Protein AF-K5VNA1-F1 (afdb_monomer_lite)

Secondary structure (DSSP, 8-state):
-HHHHSHHHHHHHHHHTT-----TTTHHHHHHHHHHHTTS--TT-----PPPP-HHHHHHHHHHHS-TTTTT-HHHHHHHHHH-TT--GGGSPPHHHHHHHHHHHHHHTTTT--EEEEEEE-TT--EEEEEEE-

Organism: Phanerochaete carnosa (strain HHB-10118-sp) (NCBI:txid650164)

Foldseek 3Di:
DCLPPPVPVVLVVCVVVVHDDPPPVRVVVNVVVVVVVVPDDCPPPPPPCPDDDDLVVVQVVCLVPPDLVCLPDVVVLVVVCVVDVVDDPVSRDHSVRSVVVVVVVVVVCPPPKDWDWDWDADPVRRIDIDIDID

Structure (mmCIF, N/CA/C/O backbone):
data_AF-K5VNA1-F1
#
_entry.id   AF-K5VNA1-F1
#
loop_
_atom_site.group_PDB
_atom_site.id
_atom_site.type_symbol
_atom_site.label_atom_id
_atom_site.label_alt_id
_atom_site.label_comp_id
_atom_site.label_asym_id
_atom_site.label_entity_id
_atom_site.label_seq_id
_atom_site.pdbx_PDB_ins_code
_atom_site.Cartn_x
_atom_site.Cartn_y
_atom_site.Cartn_z
_atom_site.occupancy
_atom_site.B_iso_or_equiv
_atom_site.auth_seq_id
_atom_site.auth_comp_id
_atom_site.auth_asym_id
_atom_site.auth_atom_id
_atom_site.pdbx_PDB_model_num
ATOM 1 N N . HIS A 1 1 ? -12.746 -34.195 29.599 1.00 51.06 1 HIS A N 1
ATOM 2 C CA . HIS A 1 1 ? -13.120 -33.505 28.342 1.00 51.06 1 HIS A CA 1
ATOM 3 C C . HIS A 1 1 ? -13.343 -32.010 28.547 1.00 51.06 1 HIS A C 1
ATOM 5 O O . HIS A 1 1 ? -12.463 -31.259 28.163 1.00 51.06 1 HIS A O 1
ATOM 11 N N . PHE A 1 2 ? -14.420 -31.554 29.207 1.00 49.38 2 PHE A N 1
ATOM 12 C CA . PHE A 1 2 ? -14.615 -30.110 29.476 1.00 49.38 2 PHE A CA 1
ATOM 13 C C . PHE A 1 2 ? -13.486 -29.514 30.343 1.00 49.38 2 PHE A C 1
ATOM 15 O O . PHE A 1 2 ? -13.000 -28.423 30.089 1.00 49.38 2 PHE A O 1
ATOM 22 N N . ARG A 1 3 ? -13.003 -30.302 31.314 1.00 51.12 3 ARG A N 1
ATOM 23 C CA . ARG A 1 3 ? -11.908 -29.957 32.236 1.00 51.12 3 ARG A CA 1
ATOM 24 C C . ARG A 1 3 ? -10.524 -29.838 31.581 1.00 51.12 3 ARG A C 1
ATOM 26 O O . ARG A 1 3 ? -9.636 -29.237 32.171 1.00 51.12 3 ARG A O 1
ATOM 33 N N . ASP A 1 4 ? -10.338 -30.426 30.401 1.00 58.78 4 ASP A N 1
ATOM 34 C CA . ASP A 1 4 ? -9.010 -30.606 29.797 1.00 58.78 4 ASP A CA 1
ATOM 35 C C . ASP A 1 4 ? -8.841 -29.811 28.491 1.00 58.78 4 ASP A C 1
ATOM 37 O O . ASP A 1 4 ? -7.714 -29.512 28.118 1.00 58.78 4 ASP A O 1
ATOM 41 N N . ALA A 1 5 ? -9.944 -29.455 27.816 1.00 62.09 5 ALA A N 1
ATOM 42 C CA . ALA A 1 5 ? -9.925 -28.773 26.517 1.00 62.09 5 ALA A CA 1
ATOM 43 C C . ALA A 1 5 ? -10.436 -27.317 26.539 1.00 62.09 5 ALA A C 1
ATOM 45 O O . ALA A 1 5 ? -10.129 -26.588 25.608 1.00 62.09 5 ALA A O 1
ATOM 46 N N . HIS A 1 6 ? -11.186 -26.899 27.570 1.00 74.56 6 HIS A N 1
ATOM 47 C CA . HIS A 1 6 ? -11.831 -25.570 27.638 1.00 74.56 6 HIS A CA 1
ATOM 48 C C . HIS A 1 6 ? -11.732 -24.944 29.041 1.00 74.56 6 HIS A C 1
ATOM 50 O O . HIS A 1 6 ? -12.666 -24.309 29.535 1.00 74.56 6 HIS A O 1
ATOM 56 N N . LEU A 1 7 ? -10.635 -25.217 29.756 1.00 78.69 7 LEU A N 1
ATOM 57 C CA . LEU A 1 7 ? -10.443 -24.723 31.124 1.00 78.69 7 LEU A CA 1
ATOM 58 C C . LEU A 1 7 ? -10.336 -23.187 31.159 1.00 78.69 7 LEU A C 1
ATOM 60 O O . LEU A 1 7 ? -10.822 -22.564 32.094 1.00 78.69 7 LEU A O 1
ATOM 64 N N . ASP A 1 8 ? -9.717 -22.604 30.140 1.00 79.50 8 ASP A N 1
ATOM 65 C CA . ASP A 1 8 ? -9.566 -21.170 29.896 1.00 79.50 8 ASP A CA 1
ATOM 66 C C . ASP A 1 8 ? -10.913 -20.460 29.714 1.00 79.50 8 ASP A C 1
ATOM 68 O O . ASP A 1 8 ? -11.270 -19.620 30.541 1.00 79.50 8 ASP A O 1
ATOM 72 N N . GLU A 1 9 ? -11.706 -20.862 28.717 1.00 81.12 9 GLU A N 1
ATOM 73 C CA . GLU A 1 9 ? -13.020 -20.266 28.431 1.00 81.12 9 GLU A CA 1
ATOM 74 C C . GLU A 1 9 ? -13.966 -20.376 29.636 1.00 81.12 9 GLU A C 1
ATOM 76 O O . GLU A 1 9 ? -14.747 -19.470 29.935 1.00 81.12 9 GLU A O 1
ATOM 81 N N . TRP A 1 10 ? -13.880 -21.490 30.366 1.00 82.69 10 TRP A N 1
ATOM 82 C CA . TRP A 1 10 ? -14.696 -21.731 31.547 1.00 82.69 10 TRP A CA 1
ATOM 83 C C . TRP A 1 10 ? -14.304 -20.842 32.734 1.00 82.69 10 TRP A C 1
ATOM 85 O O . TRP A 1 10 ? -15.183 -20.258 33.372 1.00 82.69 10 TRP A O 1
ATOM 95 N N . VAL A 1 11 ? -13.006 -20.711 33.034 1.00 82.25 11 VAL A N 1
ATOM 96 C CA . VAL A 1 11 ? -12.536 -19.859 34.139 1.00 82.25 11 VAL A CA 1
ATOM 97 C C . VAL A 1 11 ? -12.815 -18.389 33.841 1.00 82.25 11 VAL A C 1
ATOM 99 O O . VAL A 1 11 ? -13.325 -17.691 34.717 1.00 82.25 11 VAL A O 1
ATOM 102 N N . GLU A 1 12 ? -12.579 -17.937 32.608 1.00 83.44 12 GLU A N 1
ATOM 103 C CA . GLU A 1 12 ? -12.871 -16.564 32.184 1.00 83.44 12 GLU A CA 1
ATOM 104 C C . GLU A 1 12 ? -14.366 -16.237 32.257 1.00 83.44 12 GLU A C 1
ATOM 106 O O . GLU A 1 12 ? -14.751 -15.184 32.776 1.00 83.44 12 GLU A O 1
ATOM 111 N N . ALA A 1 13 ? -15.235 -17.146 31.804 1.00 82.44 13 ALA A N 1
ATOM 112 C CA . ALA A 1 13 ? -16.680 -16.967 31.902 1.00 82.44 13 ALA A CA 1
ATOM 113 C C . ALA A 1 13 ? -17.158 -16.905 33.363 1.00 82.44 13 ALA A C 1
ATOM 115 O O . ALA A 1 13 ? -18.003 -16.071 33.699 1.00 82.44 13 ALA A O 1
ATOM 116 N N . CYS A 1 14 ? -16.610 -17.748 34.246 1.00 82.56 14 CYS A N 1
ATOM 117 C CA . CYS A 1 14 ? -16.929 -17.724 35.675 1.00 82.56 14 CYS A CA 1
ATOM 118 C C . CYS A 1 14 ? -16.435 -16.447 36.369 1.00 82.56 14 CYS A C 1
ATOM 120 O O . CYS A 1 14 ? -17.190 -15.861 37.147 1.00 82.56 14 CYS A O 1
ATOM 122 N N . ASP A 1 15 ? -15.218 -15.987 36.064 1.00 83.56 15 ASP A N 1
ATOM 123 C CA . ASP A 1 15 ? -14.655 -14.755 36.627 1.00 83.56 15 ASP A CA 1
ATOM 124 C C . ASP A 1 15 ? -15.447 -13.522 36.148 1.00 83.56 15 ASP A C 1
ATOM 126 O O . ASP A 1 15 ? -15.805 -12.663 36.958 1.00 83.56 15 ASP A O 1
ATOM 130 N N . LYS A 1 16 ? -15.847 -13.484 34.867 1.00 85.19 16 LYS A N 1
ATOM 131 C CA . LYS A 1 16 ? -16.727 -12.443 34.303 1.00 85.19 16 LYS A CA 1
ATOM 132 C C . LYS A 1 16 ? -18.125 -12.441 34.929 1.00 85.19 16 LYS A C 1
ATOM 134 O O . LYS A 1 16 ? -18.709 -11.378 35.122 1.00 85.19 16 LYS A O 1
ATOM 139 N N . ALA A 1 17 ? -18.656 -13.615 35.258 1.00 84.19 17 ALA A N 1
ATOM 140 C CA . ALA A 1 17 ? -19.946 -13.771 35.928 1.00 84.19 17 ALA A CA 1
ATOM 141 C C . ALA A 1 17 ? -19.871 -13.591 37.459 1.00 84.19 17 ALA A C 1
ATOM 143 O O . ALA A 1 17 ? -20.888 -13.736 38.134 1.00 84.19 17 ALA A O 1
ATOM 144 N N . GLN A 1 18 ? -18.684 -13.305 38.014 1.00 82.25 18 GLN A N 1
ATOM 145 C CA . GLN A 1 18 ? -18.413 -13.246 39.457 1.00 82.25 18 GLN A CA 1
ATOM 146 C C . GLN A 1 18 ? -18.831 -14.516 40.222 1.00 82.25 18 GLN A C 1
ATOM 148 O O . GLN A 1 18 ? -19.135 -14.483 41.417 1.00 82.25 18 GLN A O 1
ATOM 153 N N . VAL A 1 19 ? -18.824 -15.666 39.544 1.00 83.81 19 VAL A N 1
ATOM 154 C CA . VAL A 1 19 ? -19.171 -16.958 40.134 1.00 83.81 19 VAL A CA 1
ATOM 155 C C . VAL A 1 19 ? -17.909 -17.612 40.674 1.00 83.81 19 VAL A C 1
ATOM 157 O O . VAL A 1 19 ? -16.998 -17.985 39.934 1.00 83.81 19 VAL A O 1
ATOM 160 N N . LYS A 1 20 ? -17.864 -17.813 41.993 1.00 80.94 20 LYS A N 1
ATOM 161 C CA . LYS A 1 20 ? -16.749 -18.512 42.632 1.00 80.94 20 LYS A CA 1
ATOM 162 C C . LYS A 1 20 ? -16.797 -20.003 42.296 1.00 80.94 20 LYS A C 1
ATOM 164 O O . LYS A 1 20 ? -17.704 -20.716 42.723 1.00 80.94 20 LYS A O 1
ATOM 169 N N . ILE A 1 21 ? -15.772 -20.492 41.604 1.00 83.19 21 ILE A N 1
ATOM 170 C CA . ILE A 1 21 ? -15.587 -21.923 41.346 1.00 83.19 21 ILE A CA 1
ATOM 171 C C . ILE A 1 21 ? -15.218 -22.622 42.667 1.00 83.19 21 ILE A C 1
ATOM 173 O O . ILE A 1 21 ? -14.119 -22.448 43.190 1.00 83.19 21 ILE A O 1
ATOM 177 N N . THR A 1 22 ? -16.146 -23.404 43.227 1.00 82.06 22 THR A N 1
ATOM 178 C CA . THR A 1 22 ? -15.985 -24.127 44.510 1.00 82.06 22 THR A CA 1
ATOM 179 C C . THR A 1 22 ? -15.851 -25.644 44.348 1.00 82.06 22 THR A C 1
ATOM 181 O O . THR A 1 22 ? -15.698 -26.369 45.333 1.00 82.06 22 THR A O 1
ATOM 184 N N . ALA A 1 23 ? -15.891 -26.145 43.112 1.00 81.19 23 ALA A N 1
ATOM 185 C CA . ALA A 1 23 ? -15.787 -27.567 42.821 1.00 81.19 23 ALA A CA 1
ATOM 186 C C . ALA A 1 23 ? -14.403 -28.113 43.219 1.00 81.19 23 ALA A C 1
ATOM 188 O O . ALA A 1 23 ? -13.403 -27.821 42.565 1.00 81.19 23 ALA A O 1
ATOM 189 N N . LYS A 1 24 ? -14.356 -28.961 44.261 1.00 76.62 24 LYS A N 1
ATOM 190 C CA . LYS A 1 24 ? -13.115 -29.524 44.841 1.00 76.62 24 LYS A CA 1
ATOM 191 C C . LYS A 1 24 ? -12.189 -30.186 43.812 1.00 76.62 24 LYS A C 1
ATOM 193 O O . LYS A 1 24 ? -10.976 -30.167 43.972 1.00 76.62 24 LYS A O 1
ATOM 198 N N . CYS A 1 25 ? -12.758 -30.778 42.764 1.00 76.62 25 CYS A N 1
ATOM 199 C CA . CYS A 1 25 ? -12.021 -31.467 41.704 1.00 76.62 25 CYS A CA 1
ATOM 200 C C . CYS A 1 25 ? -11.426 -30.534 40.633 1.00 76.62 25 CYS A C 1
ATOM 202 O O . CYS A 1 25 ? -10.690 -31.019 39.773 1.00 76.62 25 CYS A O 1
ATOM 204 N N . ALA A 1 26 ? -11.748 -29.237 40.667 1.00 74.12 26 ALA A N 1
ATOM 205 C CA . ALA A 1 26 ? -11.307 -28.236 39.697 1.00 74.12 26 ALA A CA 1
ATOM 206 C C . ALA A 1 26 ? -10.436 -27.135 40.326 1.00 74.12 26 ALA A C 1
ATOM 208 O O . ALA A 1 26 ? -9.623 -26.540 39.625 1.00 74.12 26 ALA A O 1
ATOM 209 N N . THR A 1 27 ? -10.539 -26.894 41.639 1.00 78.75 27 THR A N 1
ATOM 210 C CA . THR A 1 27 ? -9.839 -25.796 42.333 1.00 78.75 27 THR A CA 1
ATOM 211 C C . THR A 1 27 ? -8.328 -25.795 42.089 1.00 78.75 27 THR A C 1
AT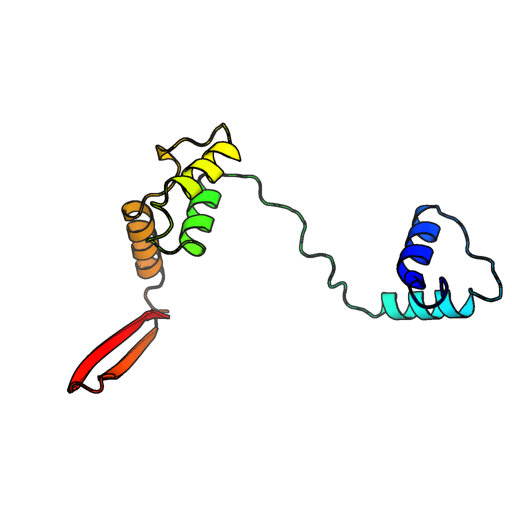OM 213 O O . THR A 1 27 ? -7.775 -24.774 41.691 1.00 78.75 27 THR A O 1
ATOM 216 N N . ALA A 1 28 ? -7.672 -26.952 42.229 1.00 79.62 28 ALA A N 1
ATOM 217 C CA . ALA A 1 28 ? -6.223 -27.068 42.044 1.00 79.62 28 ALA A CA 1
ATOM 218 C C . ALA A 1 28 ? -5.772 -26.754 40.604 1.00 79.62 28 ALA A C 1
ATOM 22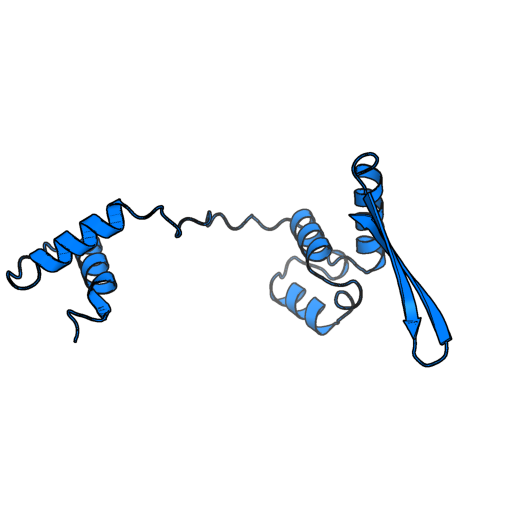0 O O . ALA A 1 28 ? -4.702 -26.188 40.391 1.00 79.62 28 ALA A O 1
ATOM 221 N N . GLN A 1 29 ? -6.589 -27.099 39.604 1.00 76.56 29 GLN A N 1
ATOM 222 C CA . GLN A 1 29 ? -6.271 -26.853 38.194 1.00 76.56 29 GLN A CA 1
ATOM 223 C C . GLN A 1 29 ? -6.518 -25.394 37.800 1.00 76.56 29 GLN A C 1
ATOM 225 O O . GLN A 1 29 ? -5.702 -24.810 37.092 1.00 76.56 29 GLN A O 1
ATOM 230 N N . VAL A 1 30 ? -7.598 -24.791 38.303 1.00 79.69 30 VAL A N 1
ATOM 231 C CA . VAL A 1 30 ? -7.908 -23.369 38.095 1.00 79.69 30 VAL A CA 1
ATOM 232 C C . VAL A 1 30 ? -6.844 -22.480 38.738 1.00 79.69 30 VAL A C 1
ATOM 234 O O . VAL A 1 30 ? -6.397 -21.513 38.128 1.00 79.69 30 VAL A O 1
ATOM 237 N N . GLU A 1 31 ? -6.386 -22.809 39.947 1.00 80.00 31 GLU A N 1
ATOM 238 C CA . GLU A 1 31 ? -5.304 -22.071 40.608 1.00 80.00 31 GLU A CA 1
ATOM 239 C C . GLU A 1 31 ? -3.981 -22.196 39.846 1.00 80.00 31 GLU A C 1
ATOM 241 O O . GLU A 1 31 ? -3.329 -21.182 39.598 1.00 80.00 31 GLU A O 1
ATOM 246 N N . ALA A 1 32 ? -3.616 -23.401 39.394 1.00 81.00 32 ALA A N 1
ATOM 247 C CA . ALA A 1 32 ? -2.429 -23.602 38.562 1.00 81.00 32 ALA A CA 1
ATOM 248 C C . ALA A 1 32 ? -2.501 -22.821 37.235 1.00 81.00 32 ALA A C 1
ATOM 250 O O . ALA A 1 32 ? -1.495 -22.262 36.796 1.00 81.00 32 ALA A O 1
ATOM 251 N N . TRP A 1 33 ? -3.682 -22.739 36.613 1.00 78.50 33 TRP A N 1
ATOM 252 C CA . TRP A 1 33 ? -3.914 -21.935 35.409 1.00 78.50 33 TRP A CA 1
ATOM 253 C C . TRP A 1 33 ? -3.796 -20.428 35.689 1.00 78.50 33 TRP A C 1
ATOM 255 O O . TRP A 1 33 ? -3.043 -19.741 35.000 1.00 78.50 33 TRP A O 1
ATOM 265 N N . ARG A 1 34 ? -4.430 -19.916 36.756 1.00 82.69 34 ARG A N 1
ATOM 266 C CA . ARG A 1 34 ? -4.349 -18.492 37.147 1.00 82.69 34 ARG A CA 1
ATOM 267 C C . ARG A 1 34 ? -2.917 -18.055 37.471 1.00 82.69 34 ARG A C 1
ATOM 269 O O . ARG A 1 34 ? -2.543 -16.920 37.188 1.00 82.69 34 ARG A O 1
ATOM 276 N N . GLN A 1 35 ? -2.109 -18.942 38.052 1.00 79.19 35 GLN A N 1
ATOM 277 C CA . GLN A 1 35 ? -0.693 -18.675 38.334 1.00 79.19 35 GLN A CA 1
ATOM 278 C C . GLN A 1 35 ? 0.157 -18.613 37.056 1.00 79.19 35 GLN A C 1
ATOM 280 O O . GLN A 1 35 ? 1.065 -17.792 36.976 1.00 79.19 35 GLN A O 1
ATOM 285 N N . ARG A 1 36 ? -0.155 -19.429 36.037 1.00 75.50 36 ARG A N 1
ATOM 286 C CA . ARG A 1 36 ? 0.510 -19.370 34.721 1.00 75.50 36 ARG A CA 1
ATOM 287 C C . ARG A 1 36 ? 0.169 -18.092 33.955 1.00 75.50 36 ARG A C 1
ATOM 289 O O . ARG A 1 36 ? 1.071 -17.470 33.409 1.00 75.50 36 ARG A O 1
ATOM 296 N N . GLN A 1 37 ? -1.096 -17.679 33.984 1.00 70.38 37 GLN A N 1
ATOM 297 C CA . GLN A 1 37 ? -1.577 -16.434 33.371 1.00 70.38 37 GLN A CA 1
ATOM 298 C C . GLN A 1 37 ? -0.895 -15.188 33.964 1.00 70.38 37 GLN A C 1
ATOM 300 O O . GLN A 1 37 ? -0.473 -14.306 33.229 1.00 70.38 37 GLN A O 1
ATOM 305 N N . ARG A 1 38 ? -0.680 -15.138 35.288 1.00 66.38 38 ARG A N 1
ATOM 306 C CA . ARG A 1 38 ? 0.019 -14.013 35.949 1.00 66.38 38 ARG A CA 1
ATOM 307 C C . ARG A 1 38 ? 1.492 -13.844 35.551 1.00 66.38 38 ARG A C 1
ATOM 309 O O . ARG A 1 38 ? 2.056 -12.789 35.818 1.00 66.38 38 ARG A O 1
ATOM 316 N N . GLY A 1 39 ? 2.119 -14.875 34.980 1.00 58.00 39 GLY A N 1
ATOM 317 C CA . GLY A 1 39 ? 3.520 -14.857 34.544 1.00 58.00 39 GLY A CA 1
ATOM 318 C C . GLY A 1 39 ? 3.708 -14.737 33.032 1.00 58.00 39 GLY A C 1
ATOM 319 O O . GLY A 1 39 ? 4.849 -14.709 32.571 1.00 58.00 39 GLY A O 1
ATOM 320 N N . GLN A 1 40 ? 2.624 -14.690 32.256 1.00 52.19 40 GLN A N 1
ATOM 321 C CA . GLN A 1 40 ? 2.691 -14.490 30.815 1.00 52.19 40 GLN A CA 1
ATOM 322 C C . GLN A 1 40 ? 2.700 -12.981 30.530 1.00 52.19 40 GLN A C 1
ATOM 324 O O . GLN A 1 40 ? 1.803 -12.282 31.001 1.00 52.19 40 GLN A O 1
ATOM 329 N N . PRO A 1 41 ? 3.693 -12.445 29.792 1.00 46.62 41 PRO A N 1
ATOM 330 C CA . PRO A 1 41 ? 3.558 -11.108 29.242 1.00 46.62 41 PRO A CA 1
ATOM 331 C C . PRO A 1 41 ? 2.321 -11.117 28.348 1.00 46.62 41 PRO A C 1
ATOM 333 O O . PRO A 1 41 ? 2.148 -12.012 27.523 1.00 46.62 41 PRO A O 1
ATOM 336 N N . ASP A 1 42 ? 1.449 -10.153 28.585 1.00 45.03 42 ASP A N 1
ATOM 337 C CA . ASP A 1 42 ? 0.185 -9.962 27.896 1.00 45.03 42 ASP A CA 1
ATOM 338 C C . ASP A 1 42 ? 0.440 -9.782 26.387 1.00 45.03 42 ASP A C 1
ATOM 340 O O . ASP A 1 42 ? 0.764 -8.694 25.916 1.00 45.03 42 ASP A O 1
ATOM 344 N N . VAL A 1 43 ? 0.365 -10.867 25.606 1.00 49.34 43 VAL A N 1
ATOM 345 C CA . VAL A 1 43 ? 0.458 -10.811 24.131 1.00 49.34 43 VAL A CA 1
ATOM 346 C C . VAL A 1 43 ? -0.893 -10.383 23.525 1.00 49.34 43 VAL A C 1
ATOM 348 O O . VAL A 1 43 ? -1.076 -10.428 22.313 1.00 49.34 43 VAL A O 1
ATOM 351 N N . ALA A 1 44 ? -1.859 -9.945 24.340 1.00 48.84 44 ALA A N 1
ATOM 352 C CA . ALA A 1 44 ? -3.221 -9.649 23.902 1.00 48.84 44 ALA A CA 1
ATOM 353 C C . ALA A 1 44 ? -3.681 -8.210 24.186 1.00 48.84 44 ALA A C 1
ATOM 355 O O . ALA A 1 44 ? -4.880 -7.941 24.235 1.00 48.84 44 ALA A O 1
ATOM 356 N N . GLN A 1 45 ? -2.752 -7.256 24.254 1.00 49.75 45 GLN A N 1
ATOM 357 C CA . GLN A 1 45 ? -3.068 -5.847 24.011 1.00 49.75 45 GLN A CA 1
ATOM 358 C C . GLN A 1 45 ? -2.171 -5.282 22.912 1.00 49.75 45 GLN A C 1
ATOM 360 O O . GLN A 1 45 ? -1.388 -4.359 23.115 1.00 49.75 45 GLN A O 1
ATOM 365 N N . ALA A 1 46 ? -2.327 -5.817 21.698 1.00 43.56 46 ALA A N 1
ATOM 366 C CA . ALA A 1 46 ? -2.198 -4.945 20.541 1.00 43.56 46 ALA A CA 1
ATOM 367 C C . ALA A 1 46 ? -3.265 -3.857 20.718 1.00 43.56 46 ALA A C 1
ATOM 369 O O . ALA A 1 46 ? -4.459 -4.152 20.749 1.00 43.56 46 ALA A O 1
ATOM 370 N N . ASP A 1 47 ? -2.803 -2.638 20.965 1.00 49.03 47 ASP A N 1
ATOM 371 C CA . ASP A 1 47 ? -3.589 -1.424 21.123 1.00 49.03 47 ASP A CA 1
ATOM 372 C C . ASP A 1 47 ? -4.755 -1.393 20.113 1.00 49.03 47 ASP A C 1
ATOM 374 O O . ASP A 1 47 ? -4.577 -1.187 18.915 1.00 49.03 47 ASP A O 1
ATOM 378 N N . ASN A 1 48 ? -5.968 -1.678 20.598 1.00 54.97 48 ASN A N 1
ATOM 379 C CA . ASN A 1 48 ? -7.195 -1.761 19.798 1.00 54.97 48 ASN A CA 1
ATOM 380 C C . ASN A 1 48 ? -7.767 -0.372 19.461 1.00 54.97 48 ASN A C 1
ATOM 382 O O . ASN A 1 48 ? -8.939 -0.246 19.091 1.00 54.97 48 ASN A O 1
ATOM 386 N N . SER A 1 49 ? -6.973 0.691 19.574 1.00 66.50 49 SER A N 1
ATOM 387 C CA . SER A 1 49 ? -7.352 2.005 19.072 1.00 66.50 49 SER A CA 1
ATOM 388 C C . SER A 1 49 ? -7.200 2.032 17.549 1.00 66.50 49 SER A C 1
ATOM 390 O O . SER A 1 49 ? -6.263 2.590 16.984 1.00 66.50 49 SER A O 1
ATOM 392 N N . ARG A 1 50 ? -8.153 1.405 16.842 1.00 71.94 50 ARG A N 1
ATOM 393 C CA . ARG A 1 50 ? -8.249 1.541 15.383 1.00 71.94 50 ARG A CA 1
ATOM 394 C C . ARG A 1 50 ? -8.212 3.040 15.051 1.00 71.94 50 ARG A C 1
ATOM 396 O O . ARG A 1 50 ? -9.089 3.764 15.532 1.00 71.94 50 ARG A O 1
ATOM 403 N N . PRO A 1 51 ? -7.242 3.511 14.247 1.00 79.88 51 PRO A N 1
ATOM 404 C CA . PRO A 1 51 ? -7.104 4.932 13.986 1.00 79.88 51 PRO A CA 1
ATOM 405 C C . PRO A 1 51 ? -8.376 5.457 13.326 1.00 79.88 51 PRO A C 1
ATOM 407 O O . PRO A 1 51 ? -9.002 4.779 12.498 1.00 79.88 51 PRO A O 1
ATOM 410 N N . GLN A 1 52 ? -8.779 6.669 13.711 1.00 86.25 52 GLN A N 1
ATOM 411 C CA . GLN A 1 52 ? -9.879 7.344 13.041 1.00 86.25 52 GLN A CA 1
ATOM 412 C C . GLN A 1 52 ? -9.507 7.527 11.569 1.00 86.25 52 GLN A C 1
ATOM 414 O O . GLN A 1 52 ? -8.387 7.908 11.238 1.00 86.25 52 GLN A O 1
ATOM 419 N N . PHE A 1 53 ? -10.451 7.230 10.681 1.00 87.19 53 PHE A N 1
ATOM 420 C CA . PHE A 1 53 ? -10.227 7.397 9.254 1.00 87.19 53 PHE A CA 1
ATOM 421 C C . PHE A 1 53 ? -9.950 8.871 8.938 1.00 87.19 53 PHE A C 1
ATOM 423 O O . PHE A 1 53 ? -10.785 9.732 9.215 1.00 87.19 53 PHE A O 1
ATOM 430 N N . THR A 1 54 ? -8.812 9.130 8.304 1.00 90.00 54 THR A N 1
ATOM 431 C CA . THR A 1 54 ? -8.518 10.382 7.609 1.00 90.00 54 THR A CA 1
ATOM 432 C C . THR A 1 54 ? -8.119 10.052 6.175 1.00 90.00 54 THR A C 1
ATOM 434 O O . THR A 1 54 ? -7.662 8.940 5.887 1.00 90.00 54 THR A O 1
ATOM 437 N N . LYS A 1 55 ? -8.315 10.999 5.252 1.00 88.62 55 LYS A N 1
ATOM 438 C CA . LYS A 1 55 ? -7.943 10.794 3.844 1.00 88.62 55 LYS A CA 1
ATOM 439 C C . LYS A 1 55 ? -6.433 10.632 3.704 1.00 88.62 55 LYS A C 1
ATOM 441 O O . LYS A 1 55 ? -5.968 9.830 2.905 1.00 88.62 55 LYS A O 1
ATOM 446 N N . GLU A 1 56 ? -5.690 11.351 4.530 1.00 89.25 56 GLU A N 1
ATOM 447 C CA . GLU A 1 56 ? -4.238 11.322 4.599 1.00 89.25 56 GLU A CA 1
ATOM 448 C C . GLU A 1 56 ? -3.748 9.938 5.041 1.00 89.25 56 GLU A C 1
ATOM 450 O O . GLU A 1 56 ? -2.977 9.319 4.314 1.00 89.25 56 GLU A O 1
ATOM 455 N N . LEU A 1 57 ? -4.290 9.389 6.140 1.00 90.06 57 LEU A N 1
ATOM 456 C CA . LEU A 1 57 ? -3.945 8.037 6.601 1.00 90.06 57 LEU A CA 1
ATOM 457 C C . LEU A 1 57 ? -4.327 6.970 5.576 1.00 90.06 57 LEU A C 1
ATOM 459 O O . LEU A 1 57 ? -3.598 6.005 5.382 1.00 90.06 57 LEU A O 1
ATOM 463 N N . PHE A 1 58 ? -5.464 7.133 4.899 1.00 90.06 58 PHE A N 1
ATOM 464 C CA . PHE A 1 58 ? -5.869 6.223 3.833 1.00 90.06 58 PHE A CA 1
ATOM 465 C C . PHE A 1 58 ? -4.868 6.210 2.670 1.00 90.06 58 PHE A C 1
ATOM 467 O O . PHE A 1 58 ? -4.500 5.137 2.192 1.00 90.06 58 PHE A O 1
ATOM 474 N N . VAL A 1 59 ? -4.401 7.384 2.235 1.00 88.75 59 VAL A N 1
ATOM 475 C CA . VAL A 1 59 ? -3.384 7.507 1.181 1.00 88.75 59 VAL A CA 1
ATOM 476 C C . VAL A 1 59 ? -2.045 6.928 1.633 1.00 88.75 59 VAL A C 1
ATOM 478 O O . VAL A 1 59 ? -1.412 6.218 0.849 1.00 88.75 59 VAL A O 1
ATOM 481 N N . ASP A 1 60 ? -1.629 7.192 2.873 1.00 88.06 60 ASP A N 1
ATOM 482 C CA . ASP A 1 60 ? -0.380 6.669 3.430 1.00 88.06 60 ASP A CA 1
ATOM 483 C C . ASP A 1 60 ? -0.420 5.131 3.504 1.00 88.06 60 ASP A C 1
ATOM 485 O O . ASP A 1 60 ? 0.450 4.472 2.934 1.00 88.06 60 ASP A O 1
ATOM 489 N N . TYR A 1 61 ? -1.490 4.542 4.054 1.00 89.38 61 TYR A N 1
ATOM 490 C CA . TYR A 1 61 ? -1.649 3.083 4.107 1.00 89.38 61 TYR A CA 1
ATOM 491 C C . TYR A 1 61 ? -1.720 2.433 2.723 1.00 89.38 61 TYR A C 1
ATOM 493 O O . TYR A 1 61 ? -1.169 1.353 2.522 1.00 89.38 61 TYR A O 1
ATOM 501 N N . ILE A 1 62 ? -2.376 3.061 1.742 1.00 88.81 62 ILE A N 1
ATOM 502 C CA . ILE A 1 62 ? -2.382 2.539 0.367 1.00 88.81 62 ILE A CA 1
ATOM 503 C C . ILE A 1 62 ? -0.985 2.586 -0.250 1.00 88.81 62 ILE A C 1
ATOM 505 O O . ILE A 1 62 ? -0.598 1.649 -0.949 1.00 88.81 62 ILE A O 1
ATOM 509 N N . THR A 1 63 ? -0.255 3.676 -0.018 1.00 85.81 63 THR A N 1
ATOM 510 C CA . THR A 1 63 ? 1.092 3.880 -0.561 1.00 85.81 63 THR A CA 1
ATOM 511 C C . THR A 1 63 ? 2.073 2.853 -0.002 1.00 85.81 63 THR A C 1
ATOM 513 O O . THR A 1 63 ? 2.907 2.351 -0.752 1.00 85.81 63 THR A O 1
ATOM 516 N N . GLU A 1 64 ? 1.937 2.499 1.276 1.00 85.56 64 GLU A N 1
ATOM 517 C CA . GLU A 1 64 ? 2.734 1.458 1.928 1.00 85.56 64 GLU A CA 1
ATOM 518 C C . GLU A 1 64 ? 2.342 0.045 1.466 1.00 85.56 64 GLU A C 1
ATOM 520 O O . GLU A 1 64 ? 3.201 -0.798 1.210 1.00 85.56 64 GLU A O 1
ATOM 525 N N . TRP A 1 65 ? 1.041 -0.228 1.340 1.00 81.81 65 TRP A N 1
ATOM 526 C CA . TRP A 1 65 ? 0.546 -1.592 1.158 1.00 81.81 65 TRP A CA 1
ATOM 527 C C . TRP A 1 65 ? 0.497 -2.058 -0.302 1.00 81.81 65 TRP A C 1
ATOM 529 O O . TRP A 1 65 ? 0.771 -3.225 -0.596 1.00 81.81 65 TRP A O 1
ATOM 539 N N . ILE A 1 66 ? 0.089 -1.192 -1.234 1.00 78.69 66 ILE A N 1
ATOM 540 C CA . ILE A 1 66 ? -0.391 -1.640 -2.547 1.00 78.69 66 ILE A CA 1
ATOM 541 C C . ILE A 1 66 ? 0.680 -1.468 -3.625 1.00 78.69 66 ILE A C 1
ATOM 543 O O . ILE A 1 66 ? 1.105 -0.347 -3.912 1.00 78.69 66 ILE A O 1
ATOM 547 N N . PRO A 1 67 ? 1.042 -2.542 -4.356 1.00 78.12 67 PRO A N 1
ATOM 548 C CA . PRO A 1 67 ? 1.866 -2.409 -5.546 1.00 78.12 67 PRO A CA 1
ATOM 549 C C . PRO A 1 67 ? 1.215 -1.466 -6.564 1.00 78.12 67 PRO A C 1
ATOM 551 O O . PRO A 1 67 ? 0.028 -1.584 -6.862 1.00 78.12 67 PRO A O 1
ATOM 554 N N . LEU A 1 68 ? 2.008 -0.609 -7.215 1.00 78.12 68 LEU A N 1
ATOM 555 C CA . LEU A 1 68 ? 1.534 0.380 -8.203 1.00 78.12 68 LEU A CA 1
ATOM 556 C C . LEU A 1 68 ? 0.621 -0.178 -9.311 1.00 78.12 68 LEU A C 1
ATOM 558 O O . LEU A 1 68 ? -0.096 0.577 -9.958 1.00 78.12 68 LEU A O 1
ATOM 562 N N . ARG A 1 69 ? 0.674 -1.481 -9.601 1.00 78.12 69 ARG A N 1
ATOM 563 C CA . ARG A 1 69 ? -0.190 -2.116 -10.610 1.00 78.12 69 ARG A CA 1
ATOM 564 C C . ARG A 1 69 ? -1.599 -2.402 -10.094 1.00 78.12 69 ARG A C 1
ATOM 566 O O . ARG A 1 69 ? -2.530 -2.441 -10.887 1.00 78.12 69 ARG A O 1
ATOM 573 N N . VAL A 1 70 ? -1.742 -2.613 -8.791 1.00 84.88 70 VAL A N 1
ATOM 574 C CA . VAL A 1 70 ? -2.982 -3.060 -8.154 1.00 84.88 70 VAL A CA 1
ATOM 575 C C . VAL A 1 70 ? -3.917 -1.881 -7.877 1.00 84.88 70 VAL A C 1
ATOM 577 O O . VAL A 1 70 ? -5.128 -2.048 -7.956 1.00 84.88 70 VAL A O 1
ATOM 580 N N . ILE A 1 71 ? -3.383 -0.675 -7.656 1.00 86.19 71 ILE A N 1
ATOM 581 C CA . ILE A 1 71 ? -4.197 0.511 -7.347 1.00 86.19 71 ILE A CA 1
ATOM 582 C C . ILE A 1 71 ? -5.148 0.933 -8.479 1.00 86.19 71 ILE A C 1
ATOM 584 O O . ILE A 1 71 ? -6.200 1.505 -8.227 1.00 86.19 71 ILE A O 1
ATOM 588 N N . GLU A 1 72 ? -4.822 0.616 -9.733 1.00 85.62 72 GLU A N 1
ATOM 589 C CA . GLU A 1 72 ? -5.687 0.916 -10.885 1.00 85.62 72 GLU A CA 1
ATOM 590 C C . GLU A 1 72 ? -6.739 -0.178 -11.141 1.00 85.62 72 GLU A C 1
ATOM 592 O O . GLU A 1 72 ? -7.478 -0.111 -12.121 1.00 85.62 72 GLU A O 1
ATOM 597 N N . ASN A 1 73 ? -6.825 -1.202 -10.284 1.00 91.06 73 ASN A N 1
ATOM 598 C CA . ASN A 1 73 ? -7.845 -2.234 -10.410 1.00 91.06 73 ASN A CA 1
ATOM 599 C C . ASN A 1 73 ? -9.237 -1.661 -10.047 1.00 91.06 73 ASN A C 1
ATOM 601 O O . ASN A 1 73 ? -9.443 -1.228 -8.909 1.00 91.06 73 ASN A O 1
ATOM 605 N N . PRO A 1 74 ? -10.224 -1.707 -10.964 1.00 91.62 74 PRO A N 1
ATOM 606 C CA . PRO A 1 74 ? -11.546 -1.130 -10.724 1.00 91.62 74 PRO A CA 1
ATOM 607 C C . PRO A 1 74 ? -12.334 -1.864 -9.630 1.00 91.62 74 PRO A C 1
ATOM 609 O O . PRO A 1 74 ? -13.104 -1.239 -8.910 1.00 91.62 74 PRO A O 1
ATOM 612 N N . GLN A 1 75 ? -12.138 -3.175 -9.453 1.00 93.56 75 GLN A N 1
ATOM 613 C CA . GLN A 1 75 ? -12.813 -3.938 -8.397 1.00 93.56 75 GLN A CA 1
ATOM 614 C C . GLN A 1 75 ? -12.321 -3.511 -7.014 1.00 93.56 75 GLN A C 1
ATOM 616 O O . GLN A 1 75 ? -13.127 -3.328 -6.107 1.00 93.56 75 GLN A O 1
ATOM 621 N N . LEU A 1 76 ? -11.013 -3.296 -6.867 1.00 90.94 76 LEU A N 1
ATOM 622 C CA . LEU A 1 76 ? -10.433 -2.799 -5.624 1.00 90.94 76 LEU A CA 1
ATOM 623 C C . LEU A 1 76 ? -10.931 -1.386 -5.292 1.00 90.94 76 LEU A C 1
ATOM 625 O O . LEU A 1 76 ? -11.339 -1.126 -4.162 1.00 90.94 76 LEU A O 1
ATOM 629 N N . ARG A 1 77 ? -10.953 -0.490 -6.283 1.00 91.50 77 ARG A N 1
ATOM 630 C CA . ARG A 1 77 ? -11.495 0.868 -6.124 1.00 91.50 77 ARG A CA 1
ATOM 631 C C . ARG A 1 77 ? -12.961 0.833 -5.691 1.00 91.50 77 ARG A C 1
ATOM 633 O O . ARG A 1 77 ? -13.325 1.479 -4.713 1.00 91.50 77 ARG A O 1
ATOM 640 N N . ASN A 1 78 ? -13.770 -0.020 -6.320 1.00 93.44 78 ASN A N 1
ATOM 641 C CA . ASN A 1 78 ? -15.168 -0.223 -5.939 1.00 93.44 78 ASN A CA 1
ATOM 642 C C . ASN A 1 78 ? -15.325 -0.753 -4.507 1.00 93.44 78 ASN A C 1
ATOM 644 O O . ASN A 1 78 ? -16.256 -0.345 -3.820 1.00 93.44 78 ASN A O 1
ATOM 648 N N . ILE A 1 79 ? -14.424 -1.620 -4.031 1.00 93.19 79 ILE A N 1
ATOM 649 C CA . ILE A 1 79 ? -14.421 -2.068 -2.629 1.00 93.19 79 ILE A CA 1
ATOM 650 C C . ILE A 1 79 ? -14.186 -0.879 -1.691 1.00 93.19 79 ILE A C 1
ATOM 652 O O . ILE A 1 79 ? -14.911 -0.734 -0.710 1.00 93.19 79 ILE A O 1
ATOM 656 N N . PHE A 1 80 ? -13.231 0.006 -1.988 1.00 91.88 80 PHE A N 1
ATOM 657 C CA . PHE A 1 80 ? -12.997 1.192 -1.157 1.00 91.88 80 PHE A CA 1
ATOM 658 C C . PHE A 1 80 ? -14.207 2.132 -1.120 1.00 91.88 80 PHE A C 1
ATOM 660 O O . PHE A 1 80 ? -14.598 2.571 -0.038 1.00 91.88 80 PHE A O 1
ATOM 667 N N . LEU A 1 81 ? -14.836 2.376 -2.273 1.00 92.62 81 LEU A N 1
ATOM 668 C CA . LEU A 1 81 ? -16.053 3.189 -2.372 1.00 92.62 81 LEU A CA 1
ATOM 669 C C . LEU A 1 81 ? -17.251 2.540 -1.657 1.00 92.62 81 LEU A C 1
ATOM 671 O O . LEU A 1 81 ? -18.058 3.236 -1.045 1.00 92.62 81 LEU A O 1
ATOM 675 N N . LEU A 1 82 ? -17.353 1.207 -1.679 1.00 93.12 82 LEU A N 1
ATOM 676 C CA . LEU A 1 82 ? -18.395 0.465 -0.964 1.00 93.12 82 LEU A CA 1
ATOM 677 C C . LEU A 1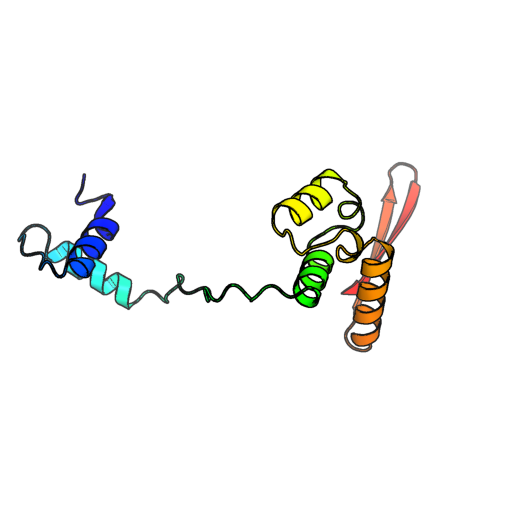 82 ? -18.223 0.559 0.558 1.00 93.12 82 LEU A C 1
ATOM 679 O O . LEU A 1 82 ? -19.203 0.687 1.287 1.00 93.12 82 LEU A O 1
ATOM 683 N N . LEU A 1 83 ? -16.982 0.487 1.045 1.00 91.81 83 LEU A N 1
ATOM 684 C CA . LEU A 1 83 ? -16.677 0.521 2.477 1.00 91.81 83 LEU A CA 1
ATOM 685 C C . LEU A 1 83 ? -16.815 1.926 3.085 1.00 91.81 83 LEU A C 1
ATOM 687 O O . LEU A 1 83 ? -16.989 2.047 4.300 1.00 91.81 83 LEU A O 1
ATOM 691 N N . ARG A 1 84 ? -16.719 2.988 2.273 1.00 90.19 84 ARG A N 1
ATOM 692 C CA . ARG A 1 84 ? -16.814 4.385 2.719 1.00 90.19 84 ARG A CA 1
ATOM 693 C C . ARG A 1 84 ? -17.567 5.247 1.707 1.00 90.19 84 ARG A C 1
ATOM 695 O O . ARG A 1 84 ? -17.000 5.692 0.721 1.00 90.19 84 ARG A O 1
ATOM 702 N N . SER A 1 85 ? -18.810 5.592 2.038 1.00 86.75 85 SER A N 1
ATOM 703 C CA . SER A 1 85 ? -19.688 6.429 1.206 1.00 86.75 85 SER A CA 1
ATOM 704 C C . SER A 1 85 ? -19.206 7.870 1.002 1.00 86.75 85 SER A C 1
ATOM 706 O O . SER A 1 85 ? -19.606 8.520 0.045 1.00 86.75 85 SER A O 1
ATOM 708 N N . GLU A 1 86 ? -18.378 8.394 1.908 1.00 88.69 86 GLU A N 1
ATOM 709 C CA . GLU A 1 86 ? -17.795 9.741 1.800 1.00 88.69 86 GLU A CA 1
ATOM 710 C C . GLU A 1 86 ? -16.559 9.782 0.886 1.00 88.69 86 GLU A C 1
ATOM 712 O O . GLU A 1 86 ? -16.103 10.861 0.491 1.00 88.69 86 GLU A O 1
ATOM 717 N N . LEU A 1 87 ? -16.000 8.612 0.562 1.00 90.69 87 LEU A N 1
ATOM 718 C CA . LEU A 1 87 ? -14.844 8.489 -0.307 1.00 90.69 87 LEU A CA 1
ATOM 719 C C . LEU A 1 87 ? -15.291 8.632 -1.760 1.00 90.69 87 LEU A C 1
ATOM 721 O O . LEU A 1 87 ? -16.227 7.974 -2.205 1.00 90.69 87 LEU A O 1
ATOM 725 N N . HIS A 1 88 ? -14.602 9.488 -2.505 1.00 90.12 88 HIS A N 1
ATOM 726 C CA . HIS A 1 88 ? -14.829 9.654 -3.933 1.00 90.12 88 HIS A CA 1
ATOM 727 C C . HIS A 1 88 ? -13.642 9.100 -4.716 1.00 90.12 88 HIS A C 1
ATOM 729 O O . HIS A 1 88 ? -12.529 9.017 -4.205 1.00 90.12 88 HIS A O 1
ATOM 735 N N . GLU A 1 89 ? -13.845 8.813 -6.000 1.00 88.50 89 GLU A N 1
ATOM 736 C CA . GLU A 1 89 ? -12.790 8.294 -6.882 1.00 88.50 89 GLU A CA 1
ATOM 737 C C . GLU A 1 89 ? -11.525 9.175 -6.889 1.00 88.50 89 GLU A C 1
ATOM 739 O O . GLU A 1 89 ? -10.404 8.676 -6.910 1.00 88.50 89 GLU A O 1
ATOM 744 N N . LYS A 1 90 ? -11.706 10.499 -6.790 1.00 88.56 90 LYS A N 1
ATOM 745 C CA . LYS A 1 90 ? -10.621 11.491 -6.698 1.00 88.56 90 LYS A CA 1
ATOM 746 C C . LYS A 1 90 ? -9.782 11.396 -5.418 1.00 88.56 90 LYS A C 1
ATOM 748 O O . LYS A 1 90 ? -8.668 11.906 -5.396 1.00 88.56 90 LYS A O 1
ATOM 753 N N . ASP A 1 91 ? -10.340 10.814 -4.358 1.00 87.94 91 ASP A N 1
ATOM 754 C CA . ASP A 1 91 ? -9.677 10.654 -3.064 1.00 87.94 91 ASP A CA 1
ATOM 755 C C . ASP A 1 91 ? -8.823 9.371 -3.026 1.00 87.94 91 ASP A C 1
ATOM 757 O O . ASP A 1 91 ? -7.984 9.217 -2.141 1.00 87.94 91 ASP A O 1
ATOM 761 N N . ILE A 1 92 ? -9.010 8.453 -3.984 1.00 89.88 92 ILE A N 1
ATOM 762 C CA . ILE A 1 92 ? -8.187 7.250 -4.125 1.00 89.88 92 ILE A CA 1
ATOM 763 C C . ILE A 1 92 ? -6.921 7.625 -4.907 1.00 89.88 92 ILE A C 1
ATOM 765 O O . ILE A 1 92 ? -7.020 8.069 -6.057 1.00 89.88 92 ILE A O 1
ATOM 769 N N . PRO A 1 93 ? -5.717 7.451 -4.332 1.00 90.25 93 PRO A N 1
ATOM 770 C CA . PRO A 1 93 ? -4.491 7.868 -4.993 1.00 90.25 93 PRO A CA 1
ATOM 771 C C . PRO A 1 93 ? -4.282 7.049 -6.270 1.00 90.25 93 PRO A C 1
ATOM 773 O O . PRO A 1 93 ? -4.358 5.826 -6.265 1.00 90.25 93 PRO A O 1
ATOM 776 N N . GLY A 1 94 ? -4.012 7.723 -7.386 1.00 89.06 94 GLY A N 1
ATOM 777 C CA . GLY A 1 94 ? -3.596 7.056 -8.618 1.00 89.06 94 GLY A CA 1
ATOM 778 C C . GLY A 1 94 ? -2.110 6.708 -8.601 1.00 89.06 94 GLY A C 1
ATOM 779 O O . GLY A 1 94 ? -1.344 7.164 -7.746 1.00 89.06 94 GLY A O 1
ATOM 780 N N . ARG A 1 95 ? -1.655 5.970 -9.618 1.00 88.50 95 ARG A N 1
ATOM 781 C CA . ARG A 1 95 ? -0.232 5.627 -9.794 1.00 88.50 95 ARG A CA 1
ATOM 782 C C . ARG A 1 95 ? 0.710 6.823 -9.724 1.00 88.50 95 ARG A C 1
ATOM 784 O O . ARG A 1 95 ? 1.806 6.706 -9.180 1.00 88.50 95 ARG A O 1
ATOM 791 N N . THR A 1 96 ? 0.323 7.944 -10.324 1.00 87.94 96 THR A N 1
ATOM 792 C CA . THR A 1 96 ? 1.149 9.156 -10.338 1.00 87.94 96 THR A CA 1
ATOM 793 C C . THR A 1 96 ? 1.304 9.715 -8.929 1.00 87.94 96 THR A C 1
ATOM 795 O O . THR A 1 96 ? 2.423 9.995 -8.518 1.00 87.94 96 THR A O 1
ATOM 798 N N . THR A 1 97 ? 0.214 9.779 -8.161 1.00 86.75 97 THR A N 1
ATOM 799 C CA . THR A 1 97 ? 0.214 10.250 -6.771 1.00 86.75 97 THR A CA 1
ATOM 800 C C . THR A 1 97 ? 1.131 9.404 -5.893 1.00 86.75 97 THR A C 1
ATOM 802 O O . THR A 1 97 ? 1.989 9.953 -5.205 1.00 86.75 97 THR A O 1
ATOM 805 N N . ILE A 1 98 ? 1.021 8.073 -5.984 1.00 87.00 98 ILE A N 1
ATOM 806 C CA . ILE A 1 98 ? 1.867 7.147 -5.215 1.00 87.00 98 ILE A CA 1
ATOM 807 C C . ILE A 1 98 ? 3.345 7.323 -5.589 1.00 87.00 98 ILE A C 1
ATOM 809 O O . ILE A 1 98 ? 4.203 7.415 -4.716 1.00 87.00 98 ILE A O 1
ATOM 813 N N . ARG A 1 99 ? 3.665 7.443 -6.886 1.00 87.69 99 ARG A N 1
ATOM 814 C CA . ARG A 1 99 ? 5.047 7.686 -7.343 1.00 87.69 99 ARG A CA 1
ATOM 815 C C . ARG A 1 99 ? 5.616 8.994 -6.813 1.0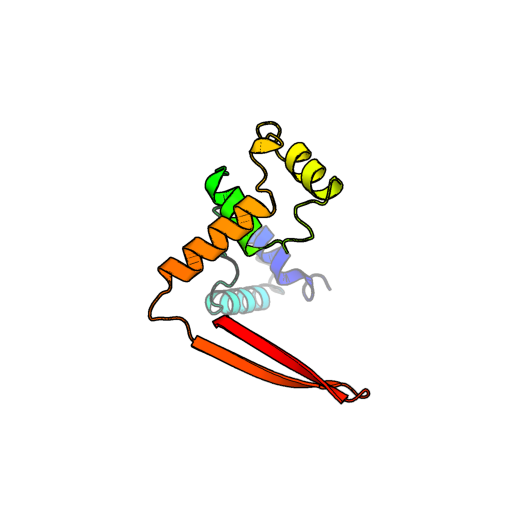0 87.69 99 ARG A C 1
ATOM 817 O O . ARG A 1 99 ? 6.780 9.030 -6.418 1.00 87.69 99 ARG A O 1
ATOM 824 N N . THR A 1 100 ? 4.826 10.064 -6.826 1.00 87.81 100 THR A N 1
ATOM 825 C CA . THR A 1 100 ? 5.251 11.362 -6.300 1.00 87.81 100 THR A CA 1
ATOM 826 C C . THR A 1 100 ? 5.506 11.284 -4.799 1.00 87.81 100 THR A C 1
ATOM 828 O O . THR A 1 100 ? 6.516 11.818 -4.346 1.00 87.81 100 THR A O 1
ATOM 831 N N . ARG A 1 101 ? 4.651 10.578 -4.048 1.00 85.25 101 ARG A N 1
ATOM 832 C CA . ARG A 1 101 ? 4.821 10.370 -2.605 1.00 85.25 101 ARG A CA 1
ATOM 833 C C . ARG A 1 101 ? 6.098 9.591 -2.294 1.00 85.25 101 ARG A C 1
ATOM 835 O O . ARG A 1 101 ? 6.962 10.128 -1.615 1.00 85.25 101 ARG A O 1
ATOM 842 N N . LEU A 1 102 ? 6.294 8.434 -2.930 1.00 84.38 102 LEU A N 1
ATOM 843 C CA . LEU A 1 102 ? 7.509 7.627 -2.776 1.00 84.38 102 LEU A CA 1
ATOM 844 C C . LEU A 1 102 ? 8.782 8.412 -3.133 1.00 84.38 102 LEU A C 1
ATOM 846 O O . LEU A 1 102 ? 9.796 8.328 -2.448 1.00 84.38 102 LEU A O 1
ATOM 850 N N . SER A 1 103 ? 8.727 9.225 -4.193 1.00 86.12 103 SER A N 1
ATOM 851 C CA . SER A 1 103 ? 9.853 10.084 -4.582 1.00 86.12 103 SER A CA 1
ATOM 852 C C . SER A 1 103 ? 10.165 11.143 -3.523 1.00 86.12 103 SER A C 1
ATOM 854 O O . SER A 1 103 ? 11.326 11.506 -3.343 1.00 86.12 103 SER A O 1
ATOM 856 N N . GLN A 1 104 ? 9.144 11.675 -2.849 1.00 86.94 104 GLN A N 1
ATOM 857 C CA . GLN A 1 104 ? 9.328 12.627 -1.760 1.00 86.94 104 GLN A CA 1
ATOM 858 C C . GLN A 1 104 ? 9.920 11.942 -0.526 1.00 86.94 104 GLN A C 1
ATOM 860 O O . GLN A 1 104 ? 10.834 12.494 0.081 1.00 86.94 104 GLN A O 1
ATOM 865 N N . ASP A 1 105 ? 9.472 10.729 -0.209 1.00 84.69 105 ASP A N 1
ATOM 866 C CA . ASP A 1 105 ? 9.992 9.955 0.921 1.00 84.69 105 ASP A CA 1
ATOM 867 C C . ASP A 1 105 ? 11.475 9.617 0.720 1.00 84.69 105 ASP A C 1
ATOM 869 O O . ASP A 1 105 ? 12.292 9.860 1.608 1.00 84.69 105 ASP A O 1
ATOM 873 N N . MET A 1 106 ? 11.868 9.209 -0.493 1.00 82.62 106 MET A N 1
ATOM 874 C CA . MET A 1 106 ? 13.281 9.019 -0.844 1.00 82.62 106 MET A CA 1
ATOM 875 C C . MET A 1 106 ? 14.106 10.309 -0.716 1.00 82.62 106 MET A C 1
ATOM 877 O O . MET A 1 106 ? 15.246 10.272 -0.262 1.00 82.62 106 MET A O 1
ATOM 881 N N . LYS A 1 107 ? 13.554 11.472 -1.093 1.00 85.81 107 LYS A N 1
ATOM 882 C CA . LYS A 1 107 ? 14.243 12.764 -0.909 1.00 85.81 107 LYS A CA 1
ATOM 883 C C . LYS A 1 107 ? 14.408 13.134 0.563 1.00 85.81 107 LYS A C 1
ATOM 885 O O . LYS A 1 107 ? 15.371 13.811 0.908 1.00 85.81 107 LYS A O 1
ATOM 890 N N . ASN A 1 108 ? 13.481 12.714 1.415 1.00 86.56 108 ASN A N 1
ATOM 891 C CA . ASN A 1 108 ? 13.545 12.981 2.847 1.00 86.56 108 ASN A CA 1
ATOM 892 C C . ASN A 1 108 ? 14.522 12.032 3.568 1.00 86.56 108 ASN A C 1
ATOM 894 O O . ASN A 1 108 ? 15.054 12.398 4.610 1.00 86.56 108 ASN A O 1
ATOM 898 N N . ALA A 1 109 ? 14.805 10.856 3.000 1.00 83.81 109 ALA A N 1
ATOM 899 C CA . ALA A 1 109 ? 15.758 9.872 3.526 1.00 83.81 109 ALA A CA 1
ATOM 900 C C . ALA A 1 109 ? 17.223 10.118 3.091 1.00 83.81 109 ALA A C 1
ATOM 902 O O . ALA A 1 109 ? 18.092 9.254 3.227 1.00 83.81 109 ALA A O 1
ATOM 903 N N . VAL A 1 110 ? 17.536 11.297 2.542 1.00 77.94 110 VAL A N 1
ATOM 904 C CA . VAL A 1 110 ? 18.900 11.635 2.107 1.00 77.94 110 VAL A CA 1
ATOM 905 C C . VAL A 1 110 ? 19.861 11.588 3.299 1.00 77.94 110 VAL A C 1
ATOM 907 O O . VAL A 1 110 ? 19.695 12.308 4.278 1.00 77.94 110 VAL A O 1
ATOM 910 N N . GLY A 1 111 ? 20.891 10.744 3.195 1.00 80.12 111 GLY A N 1
ATOM 911 C CA . GLY A 1 111 ? 21.884 10.517 4.252 1.00 80.12 111 GLY A CA 1
ATOM 912 C C . GLY A 1 111 ? 21.688 9.220 5.044 1.00 80.12 111 GLY A C 1
ATOM 913 O O . GLY A 1 111 ? 22.601 8.828 5.764 1.00 80.12 111 GLY A O 1
ATOM 914 N N . SER A 1 112 ? 20.557 8.529 4.873 1.00 84.19 112 SER A N 1
ATOM 915 C CA . SER A 1 112 ? 20.284 7.216 5.480 1.00 84.19 112 SER A CA 1
ATOM 916 C C . SER A 1 112 ? 19.992 6.113 4.461 1.00 84.19 112 SER A C 1
ATOM 918 O O . SER A 1 112 ? 19.722 4.989 4.866 1.00 84.19 112 SER A O 1
ATOM 920 N N . ILE A 1 113 ? 20.040 6.419 3.160 1.00 84.75 113 ILE A N 1
ATOM 921 C CA . ILE A 1 113 ? 19.806 5.437 2.097 1.00 84.75 113 ILE A CA 1
ATOM 922 C C . ILE A 1 113 ? 21.091 4.663 1.817 1.00 84.75 113 ILE A C 1
ATOM 924 O O . ILE A 1 113 ? 22.142 5.252 1.547 1.00 84.75 113 ILE A O 1
ATOM 928 N N . SER A 1 114 ? 20.984 3.341 1.806 1.00 87.56 114 SER A N 1
ATOM 929 C CA . SER A 1 114 ? 22.010 2.447 1.278 1.00 87.56 114 SER A CA 1
ATOM 930 C C . SER A 1 114 ? 21.522 1.798 -0.014 1.00 87.56 114 SER A C 1
ATOM 932 O O . SER A 1 114 ? 20.328 1.606 -0.220 1.00 87.56 114 SER A O 1
ATOM 934 N N . PHE A 1 115 ? 22.442 1.473 -0.919 1.00 89.50 115 PHE A N 1
ATOM 935 C CA . PHE A 1 115 ? 22.100 0.808 -2.173 1.00 89.50 115 PHE A CA 1
ATOM 936 C C . PHE A 1 115 ? 22.762 -0.561 -2.227 1.00 89.50 115 PHE A C 1
ATOM 938 O O . PHE A 1 115 ? 23.946 -0.709 -1.928 1.00 89.50 115 PHE A O 1
ATOM 945 N N . THR A 1 116 ? 21.991 -1.550 -2.655 1.00 93.62 116 THR A N 1
ATOM 946 C CA . THR A 1 116 ? 22.484 -2.877 -3.027 1.00 93.62 116 THR A CA 1
ATOM 947 C C . THR A 1 116 ? 22.385 -3.013 -4.538 1.00 93.62 116 THR A C 1
ATOM 949 O O . THR A 1 116 ? 21.420 -2.546 -5.148 1.00 93.62 116 THR A O 1
ATOM 952 N N . MET A 1 117 ? 23.424 -3.580 -5.146 1.00 95.94 117 MET A N 1
ATOM 953 C CA . MET A 1 117 ? 23.492 -3.792 -6.585 1.00 95.94 117 MET A CA 1
ATOM 954 C C . MET A 1 117 ? 23.658 -5.283 -6.848 1.00 95.94 117 MET A C 1
ATOM 956 O O . MET A 1 117 ? 24.719 -5.846 -6.583 1.00 95.94 117 MET A O 1
ATOM 960 N N . ASP A 1 118 ? 22.611 -5.896 -7.386 1.00 95.44 118 ASP A N 1
ATOM 961 C CA . ASP A 1 118 ? 22.601 -7.302 -7.765 1.00 95.44 118 ASP A CA 1
ATOM 962 C C . ASP A 1 118 ? 22.840 -7.402 -9.269 1.00 95.44 118 ASP A C 1
ATOM 964 O O . ASP A 1 118 ? 22.098 -6.837 -10.075 1.00 95.44 118 ASP A O 1
ATOM 968 N N . MET A 1 119 ? 23.890 -8.118 -9.660 1.00 96.00 119 MET A N 1
ATOM 969 C CA . MET A 1 119 ? 24.223 -8.356 -11.061 1.00 96.00 119 MET A CA 1
ATOM 970 C C . MET A 1 119 ? 24.145 -9.846 -11.352 1.00 96.00 119 MET A C 1
ATOM 972 O O . MET A 1 119 ? 24.756 -10.654 -10.654 1.00 96.00 119 MET A O 1
ATOM 976 N N . TRP A 1 120 ? 23.414 -10.214 -12.399 1.00 97.06 120 TRP A N 1
ATOM 977 C CA . TRP A 1 120 ? 23.325 -11.599 -12.850 1.00 97.06 120 TRP A CA 1
ATOM 978 C C . TRP A 1 120 ? 23.183 -11.668 -14.367 1.00 97.06 120 TRP A C 1
ATOM 980 O O . 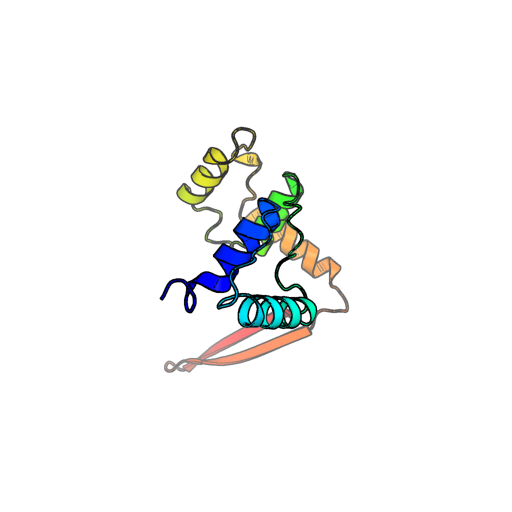TRP A 1 120 ? 23.011 -10.664 -15.056 1.00 97.06 120 TRP A O 1
ATOM 990 N N . THR A 1 121 ? 23.304 -12.870 -14.912 1.00 96.81 121 THR A N 1
ATOM 991 C CA . THR A 1 121 ? 23.120 -13.150 -16.338 1.00 96.81 121 THR A CA 1
ATOM 992 C C . THR A 1 121 ? 22.108 -14.282 -16.472 1.00 96.81 121 THR A C 1
ATOM 994 O O . THR A 1 121 ? 22.108 -15.198 -15.649 1.00 96.81 121 THR A O 1
ATOM 997 N N . ASP A 1 122 ? 21.216 -14.211 -17.458 1.00 94.88 122 ASP A N 1
ATOM 998 C CA . ASP A 1 122 ? 20.282 -15.309 -17.737 1.00 94.88 122 ASP A CA 1
ATOM 999 C C . ASP A 1 122 ? 20.936 -16.432 -18.579 1.00 94.88 122 ASP A C 1
ATOM 1001 O O . ASP A 1 122 ? 22.054 -16.273 -19.080 1.00 94.88 122 ASP A O 1
ATOM 1005 N N . PRO A 1 123 ? 20.268 -17.588 -18.773 1.00 94.31 123 PRO A N 1
ATOM 1006 C CA . PRO A 1 123 ? 20.793 -18.672 -19.610 1.00 94.31 123 PRO A CA 1
ATOM 1007 C C . PRO A 1 123 ? 21.023 -18.302 -21.085 1.00 94.31 123 PRO A C 1
ATOM 1009 O O . PRO A 1 123 ? 21.697 -19.044 -21.797 1.00 94.31 123 PRO A O 1
ATOM 1012 N N . PHE A 1 124 ? 20.477 -17.174 -21.549 1.00 94.75 124 PHE A N 1
ATOM 1013 C CA . PHE A 1 124 ? 20.657 -16.641 -22.899 1.00 94.75 124 PHE A CA 1
ATOM 1014 C C . PHE A 1 124 ? 21.756 -15.567 -22.964 1.00 94.75 124 PHE A C 1
ATOM 1016 O O . PHE A 1 124 ? 21.871 -14.874 -23.973 1.00 94.75 124 PHE A O 1
ATOM 1023 N N . LEU A 1 125 ? 22.583 -15.453 -21.916 1.00 90.56 125 LEU A N 1
ATOM 1024 C CA . LEU A 1 125 ? 23.685 -14.495 -21.794 1.00 90.56 125 LEU A CA 1
ATOM 1025 C C . LEU A 1 125 ? 23.247 -13.022 -21.769 1.00 90.56 125 LEU A C 1
ATOM 1027 O O . LEU A 1 125 ? 24.054 -12.134 -22.045 1.00 90.56 125 LEU A O 1
ATOM 1031 N N . SER A 1 126 ? 21.996 -12.739 -21.397 1.00 95.50 126 SER A N 1
ATOM 1032 C CA . SER A 1 126 ? 21.541 -11.361 -21.208 1.00 95.50 126 SER A CA 1
ATOM 1033 C C . SER A 1 126 ? 21.961 -10.866 -19.821 1.00 95.50 126 SER A C 1
ATOM 1035 O O . SER A 1 126 ? 21.602 -11.498 -18.822 1.00 95.50 126 SER A O 1
ATOM 1037 N N . PRO A 1 127 ? 22.722 -9.763 -19.722 1.00 94.81 127 PRO A N 1
ATOM 1038 C CA . PRO A 1 127 ? 23.122 -9.207 -18.439 1.00 94.81 127 PRO A CA 1
ATOM 1039 C C . PRO A 1 127 ? 21.978 -8.396 -17.822 1.00 94.81 127 PRO A C 1
ATOM 1041 O O . PRO A 1 127 ? 21.345 -7.579 -18.491 1.00 94.81 127 PRO A O 1
ATOM 1044 N N . TYR A 1 128 ? 21.760 -8.578 -16.523 1.00 95.62 128 TYR A N 1
ATOM 1045 C CA . TYR A 1 128 ? 20.809 -7.811 -15.728 1.00 95.62 128 TYR A CA 1
ATOM 1046 C C . TYR A 1 128 ? 21.525 -7.159 -14.552 1.00 95.62 128 TYR A C 1
ATOM 1048 O O . TYR A 1 128 ? 22.453 -7.718 -13.963 1.00 95.62 128 TYR A O 1
ATOM 1056 N N . MET A 1 129 ? 21.055 -5.967 -14.208 1.00 96.00 129 MET A N 1
ATOM 1057 C CA . MET A 1 129 ? 21.474 -5.233 -13.027 1.00 96.00 129 MET A CA 1
ATOM 1058 C C . MET A 1 129 ? 20.214 -4.744 -12.322 1.00 96.00 129 MET A C 1
ATOM 1060 O O . MET A 1 129 ? 19.434 -3.988 -12.906 1.00 96.00 129 MET A O 1
ATOM 1064 N N . ALA A 1 130 ? 20.017 -5.173 -11.080 1.00 95.38 130 ALA A N 1
ATOM 1065 C CA . ALA A 1 130 ? 19.051 -4.562 -10.182 1.00 95.38 130 ALA A CA 1
ATOM 1066 C C . ALA A 1 130 ? 19.777 -3.639 -9.210 1.00 95.38 130 ALA A C 1
ATOM 1068 O O . ALA A 1 130 ? 20.836 -3.969 -8.681 1.00 95.38 130 ALA A O 1
ATOM 1069 N N . VAL A 1 131 ? 19.177 -2.477 -8.979 1.00 92.25 131 VAL A N 1
ATOM 1070 C CA . VAL A 1 131 ? 19.603 -1.524 -7.959 1.00 92.25 131 VAL A CA 1
ATOM 1071 C C . VAL A 1 131 ? 18.445 -1.384 -6.984 1.00 92.25 131 VAL A C 1
ATOM 1073 O O . VAL A 1 131 ? 17.361 -0.950 -7.376 1.00 92.25 131 VAL A O 1
ATOM 1076 N N . THR A 1 132 ? 18.679 -1.752 -5.729 1.00 91.12 132 THR A N 1
ATOM 1077 C CA . THR A 1 132 ? 17.687 -1.673 -4.651 1.00 91.12 132 THR A CA 1
ATOM 1078 C C . THR A 1 132 ? 18.169 -0.677 -3.606 1.00 91.12 132 THR A C 1
ATOM 1080 O O . THR A 1 132 ? 19.293 -0.794 -3.118 1.00 91.12 132 THR A O 1
ATOM 1083 N N . ALA A 1 133 ? 17.327 0.304 -3.278 1.00 87.31 133 ALA A N 1
ATOM 1084 C CA . ALA A 1 133 ? 17.556 1.260 -2.198 1.00 87.31 133 ALA A CA 1
ATOM 1085 C C . ALA A 1 133 ? 16.920 0.738 -0.899 1.00 87.31 133 ALA A C 1
ATOM 1087 O O . ALA A 1 133 ? 15.760 0.324 -0.937 1.00 87.31 133 ALA A O 1
ATOM 1088 N N . HIS A 1 134 ? 17.667 0.772 0.207 1.00 82.88 134 HIS A N 1
ATOM 1089 C CA . HIS A 1 134 ? 17.212 0.483 1.575 1.00 82.88 134 HIS A CA 1
ATOM 1090 C C . HIS A 1 134 ? 17.316 1.734 2.433 1.00 82.88 134 HIS A C 1
ATOM 1092 O O . HIS A 1 134 ? 18.353 2.430 2.300 1.00 82.88 134 HIS A O 1
#

Radius of gyration: 26.72 Å; chains: 1; bounding box: 44×46×68 Å

pLDDT: mean 82.0, std 12.57, range [43.56, 97.06]

Se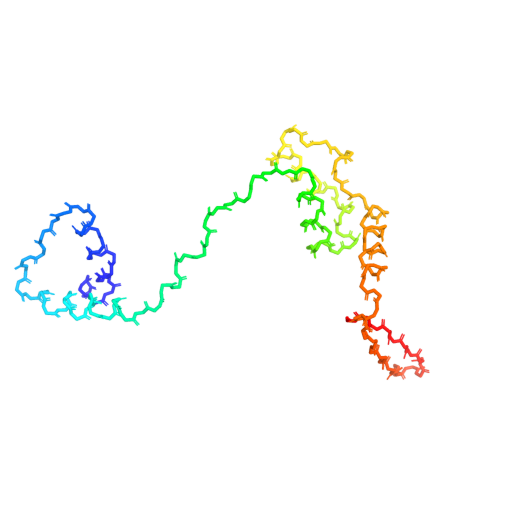quence (134 aa):
HFRDAHLDEWVEACDKAQVKITAKCATAQVEAWRQRQRGQPDVAQADNSRPQFTKELFVDYITEWIPLRVIENPQLRNIFLLLRSELHEKDIPGRTTIRTRLSQDMKNAVGSISFTMDMWTDPFLSPYMAVTAH